Protein AF-A0A9D9QF55-F1 (afdb_monomer_lite)

Radius of gyration: 31.81 Å; chains: 1; bounding box: 85×54×82 Å

Secondary structure (DSSP, 8-state):
----------------PPP----SHHHHHHHHHHTS-HHHHHHH-SHHHHHHHHHHHHHHHHTT--TT-HHHHHHHHHHTHHHHHHHH-TT----------S----TTSBPTTS-SSBGGGTTTTT-

Foldseek 3Di:
DDDDDDDDDDDDDDDDDDDDDDPDPVVVVVVVLVVDPPVSNVQCPPPLSVVLVVVVVVVCVVVVQDPVDPVSVVVVCVVCVVVSVCSVDVPDPPPDDDDDPDDDQDQQDQPPVPPRHRCVVPVVPPD

Structure (mmCIF, N/CA/C/O backbone):
data_AF-A0A9D9QF55-F1
#
_entry.id   AF-A0A9D9QF55-F1
#
loop_
_atom_site.group_PDB
_atom_site.id
_atom_site.type_symbol
_atom_site.label_atom_id
_atom_site.label_alt_id
_atom_site.label_comp_id
_atom_site.label_asym_id
_atom_site.label_entity_id
_atom_site.label_seq_id
_atom_site.pdbx_PDB_ins_code
_atom_site.Cartn_x
_atom_site.Cartn_y
_atom_site.Cartn_z
_atom_site.occupancy
_atom_site.B_iso_or_equiv
_atom_site.auth_seq_id
_at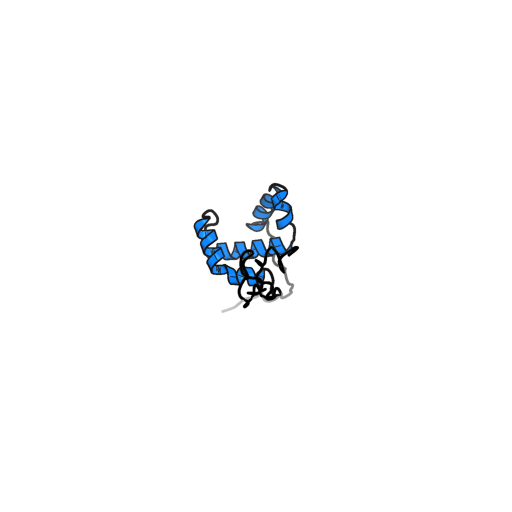om_site.auth_comp_id
_atom_site.auth_asym_id
_atom_site.auth_atom_id
_atom_site.pdbx_PDB_model_num
ATOM 1 N N . MET A 1 1 ? 45.691 -40.093 -51.810 1.00 52.25 1 MET A N 1
ATOM 2 C CA . MET A 1 1 ? 45.473 -40.411 -50.383 1.00 52.25 1 MET A CA 1
ATOM 3 C C . MET A 1 1 ? 46.809 -40.290 -49.682 1.00 52.25 1 MET A C 1
ATOM 5 O O . MET A 1 1 ? 47.687 -41.031 -50.076 1.00 52.25 1 MET A O 1
ATOM 9 N N . ILE A 1 2 ? 46.983 -39.358 -48.744 1.00 45.25 2 ILE A N 1
ATOM 10 C CA . ILE A 1 2 ? 47.732 -39.528 -47.485 1.00 45.25 2 ILE A CA 1
ATOM 11 C C . ILE A 1 2 ? 47.359 -38.315 -46.620 1.00 45.25 2 ILE A C 1
ATOM 13 O O . ILE A 1 2 ? 47.341 -37.177 -47.076 1.00 45.25 2 ILE A O 1
ATOM 17 N N . TRP A 1 3 ? 46.940 -38.626 -45.404 1.00 39.56 3 TRP A N 1
ATOM 18 C CA . TRP A 1 3 ? 46.175 -37.821 -44.463 1.00 39.56 3 TRP A CA 1
ATOM 19 C C . TRP A 1 3 ? 47.059 -37.475 -43.253 1.00 39.56 3 TRP A C 1
ATOM 21 O O . TRP A 1 3 ? 47.831 -38.319 -42.813 1.00 39.56 3 TRP A O 1
ATOM 31 N N . ASN A 1 4 ? 46.933 -36.227 -42.781 1.00 49.78 4 ASN A N 1
ATOM 32 C CA . ASN A 1 4 ? 47.272 -35.622 -41.477 1.00 49.78 4 ASN A CA 1
ATOM 33 C C . ASN A 1 4 ? 48.426 -36.160 -40.595 1.00 49.78 4 ASN A C 1
ATOM 35 O O . ASN A 1 4 ? 48.335 -37.276 -40.090 1.00 49.78 4 ASN A O 1
ATOM 39 N N . PRO A 1 5 ? 49.355 -35.276 -40.154 1.00 58.00 5 PRO A N 1
ATOM 40 C CA . PRO A 1 5 ? 50.310 -35.606 -39.094 1.00 58.00 5 PRO A CA 1
ATOM 41 C C . PRO A 1 5 ? 50.327 -34.640 -37.885 1.00 58.00 5 PRO A C 1
ATOM 43 O O . PRO A 1 5 ? 51.384 -34.426 -37.307 1.00 58.00 5 PRO A O 1
ATOM 46 N N . PHE A 1 6 ? 49.200 -34.064 -37.447 1.00 49.22 6 PHE A N 1
ATOM 47 C CA . PHE A 1 6 ? 49.157 -33.313 -36.174 1.00 49.22 6 PHE A CA 1
ATOM 48 C C . PHE A 1 6 ? 47.981 -33.755 -35.298 1.00 49.22 6 PHE A C 1
ATOM 50 O O . PHE A 1 6 ? 46.921 -33.135 -35.246 1.00 49.22 6 PHE A O 1
ATOM 57 N N . LYS A 1 7 ? 48.183 -34.882 -34.609 1.00 54.34 7 LYS A N 1
ATOM 58 C CA . LYS A 1 7 ? 47.374 -35.318 -33.467 1.00 54.34 7 LYS A CA 1
ATOM 59 C C . LYS A 1 7 ? 48.203 -35.162 -32.192 1.00 54.34 7 LYS A C 1
ATOM 61 O O . LYS A 1 7 ? 49.361 -35.567 -32.165 1.00 54.34 7 LYS A O 1
ATOM 66 N N . LYS A 1 8 ? 47.505 -34.719 -31.141 1.00 51.91 8 LYS A N 1
ATOM 67 C CA . LYS A 1 8 ? 47.865 -34.626 -29.714 1.00 51.91 8 LYS A CA 1
ATOM 68 C C . LYS A 1 8 ? 48.510 -33.313 -29.268 1.00 51.91 8 LYS A C 1
ATOM 70 O O . LYS A 1 8 ? 49.696 -33.083 -29.472 1.00 51.91 8 LYS A O 1
ATOM 75 N N . LYS A 1 9 ? 47.727 -32.551 -28.502 1.00 42.22 9 LYS A N 1
ATOM 76 C CA . LYS A 1 9 ? 47.913 -32.426 -27.047 1.00 42.22 9 LYS A CA 1
ATOM 77 C C . LYS A 1 9 ? 46.577 -32.037 -26.406 1.00 42.22 9 LYS A C 1
ATOM 79 O O . LYS A 1 9 ? 46.077 -30.942 -26.622 1.00 42.22 9 LYS A O 1
ATOM 84 N N . GLU A 1 10 ? 45.999 -32.978 -25.671 1.00 52.22 10 GLU A N 1
ATOM 85 C CA . GLU A 1 10 ? 44.993 -32.712 -24.646 1.00 52.22 10 GLU A CA 1
ATOM 86 C C . GLU A 1 10 ? 45.737 -32.315 -23.369 1.00 52.22 10 GLU A C 1
ATOM 88 O O . GLU A 1 10 ? 46.602 -33.071 -22.935 1.00 52.22 10 GLU A O 1
ATOM 93 N N . THR A 1 11 ? 45.393 -31.167 -22.783 1.00 37.00 11 THR A N 1
ATOM 94 C CA . THR A 1 11 ? 45.481 -30.884 -21.339 1.00 37.00 11 THR A CA 1
ATOM 95 C C . THR A 1 11 ? 44.577 -29.686 -21.017 1.00 37.00 11 THR A C 1
ATOM 97 O O . THR A 1 11 ? 44.728 -28.624 -21.615 1.00 37.00 11 THR A O 1
ATOM 100 N N . ALA A 1 12 ? 43.640 -29.906 -20.090 1.00 43.09 12 ALA A N 1
ATOM 101 C CA . ALA A 1 12 ? 42.741 -28.959 -19.406 1.00 43.09 12 ALA A CA 1
ATOM 102 C C . ALA A 1 12 ? 43.528 -27.801 -18.709 1.00 43.09 12 ALA A C 1
ATOM 104 O O . ALA A 1 12 ? 44.745 -27.955 -18.585 1.00 43.09 12 ALA A O 1
ATOM 105 N N . PRO A 1 13 ? 42.930 -26.679 -18.223 1.00 41.19 13 PRO A N 1
ATOM 106 C CA . PRO A 1 13 ? 41.666 -26.629 -17.476 1.00 41.19 13 PRO A CA 1
ATOM 107 C C . PRO A 1 13 ? 40.700 -25.476 -17.815 1.00 41.19 13 PRO A C 1
ATOM 109 O O . PRO A 1 13 ? 41.063 -24.458 -18.393 1.00 41.19 13 PRO A O 1
ATOM 112 N N . GLU A 1 14 ? 39.447 -25.692 -17.414 1.00 50.75 14 GLU A N 1
ATOM 113 C CA . GLU A 1 14 ? 38.516 -24.718 -16.831 1.00 50.75 14 GLU A CA 1
ATOM 114 C C . GLU A 1 14 ? 39.020 -23.265 -16.788 1.00 50.75 14 GLU A C 1
ATOM 116 O O . GLU A 1 14 ? 39.809 -22.882 -15.924 1.00 50.75 14 GLU A O 1
ATOM 121 N N . GLN A 1 15 ? 38.536 -22.443 -17.720 1.00 37.56 15 GLN A N 1
ATOM 122 C CA . GLN A 1 15 ? 38.667 -20.994 -17.639 1.00 37.56 15 GLN A CA 1
ATOM 123 C C . GLN A 1 15 ? 37.277 -20.380 -17.521 1.00 37.56 15 GLN A C 1
ATOM 125 O O . GLN A 1 15 ? 36.472 -20.367 -18.450 1.00 37.56 15 GLN A O 1
ATOM 130 N N . GLN A 1 16 ? 37.039 -19.953 -16.286 1.00 35.31 16 GLN A N 1
ATOM 131 C CA . GLN A 1 16 ? 36.019 -19.055 -15.766 1.00 35.31 16 GLN A CA 1
ATOM 132 C C . GLN A 1 16 ? 35.496 -18.036 -16.798 1.00 35.31 16 GLN A C 1
ATOM 134 O O . GLN A 1 16 ? 36.284 -17.515 -17.593 1.00 35.31 16 GLN A O 1
ATOM 139 N N . PRO A 1 17 ? 34.195 -17.678 -16.756 1.00 39.09 17 PRO A N 1
ATOM 140 C CA . PRO A 1 17 ? 33.662 -16.608 -17.586 1.00 39.09 17 PRO A CA 1
ATOM 141 C C . PRO A 1 17 ? 34.416 -15.310 -17.287 1.00 39.09 17 PRO A C 1
ATOM 143 O O . PRO A 1 17 ? 34.467 -14.821 -16.157 1.00 39.09 17 PRO A O 1
ATOM 146 N N . THR A 1 18 ? 35.057 -14.807 -18.335 1.00 37.41 18 THR A N 1
ATOM 147 C CA . THR A 1 18 ? 35.917 -13.635 -18.347 1.00 37.41 18 THR A CA 1
ATOM 148 C C . THR A 1 18 ? 35.131 -12.396 -17.927 1.00 37.41 18 THR A C 1
ATOM 150 O O . THR A 1 18 ? 34.079 -12.083 -18.478 1.00 37.41 18 THR A O 1
ATOM 153 N N . GLN A 1 19 ? 35.672 -11.694 -16.936 1.00 47.59 19 GLN A N 1
ATOM 154 C CA . GLN A 1 19 ? 35.261 -10.363 -16.509 1.00 47.59 19 GLN A CA 1
ATOM 155 C C . GLN A 1 19 ? 35.300 -9.387 -17.696 1.00 47.59 19 GLN A C 1
ATOM 157 O O . GLN A 1 19 ? 36.364 -9.209 -18.286 1.00 47.59 19 GLN A O 1
ATOM 162 N N . GLN A 1 20 ? 34.176 -8.738 -18.028 1.00 40.59 20 GLN A N 1
ATOM 163 C CA . GLN A 1 20 ? 34.134 -7.574 -18.925 1.00 40.59 20 GLN A CA 1
ATOM 164 C C . GLN A 1 20 ? 33.051 -6.568 -18.474 1.00 40.59 20 GLN A C 1
ATOM 166 O O . GLN A 1 20 ? 31.867 -6.839 -18.628 1.00 40.59 20 GLN A O 1
ATOM 171 N N . GLU A 1 21 ? 33.518 -5.445 -17.903 1.00 44.19 21 GLU A N 1
ATOM 172 C CA . GLU A 1 21 ? 33.001 -4.052 -17.847 1.00 44.19 21 GLU A CA 1
ATOM 173 C C . GLU A 1 21 ? 31.480 -3.768 -17.610 1.00 44.19 21 GLU A C 1
ATOM 175 O O . GLU A 1 21 ? 30.614 -4.373 -18.246 1.00 44.19 21 GLU A O 1
ATOM 180 N N . PRO A 1 22 ? 31.117 -2.781 -16.751 1.00 45.59 22 PRO A N 1
ATOM 181 C CA . PRO A 1 22 ? 29.752 -2.560 -16.247 1.00 45.59 22 PRO A CA 1
ATOM 182 C C . PRO A 1 22 ? 28.812 -2.012 -17.333 1.00 45.59 22 PRO A C 1
ATOM 184 O O . PRO A 1 22 ? 28.670 -0.806 -17.545 1.00 45.59 22 PRO A O 1
ATOM 187 N N . SER A 1 23 ? 28.181 -2.922 -18.068 1.00 48.91 23 SER A N 1
ATOM 188 C CA . SER A 1 23 ? 27.280 -2.636 -19.192 1.00 48.91 23 SER A CA 1
ATOM 189 C C . SER A 1 23 ? 25.799 -2.657 -18.803 1.00 48.91 23 SER A C 1
ATOM 191 O O . SER A 1 23 ? 24.928 -2.476 -19.656 1.00 48.91 23 SER A O 1
ATOM 193 N N . SER A 1 24 ? 25.488 -2.855 -17.522 1.00 51.91 24 SER A N 1
ATOM 194 C CA . SER A 1 24 ? 24.127 -3.110 -17.073 1.00 51.91 24 SER A CA 1
ATOM 195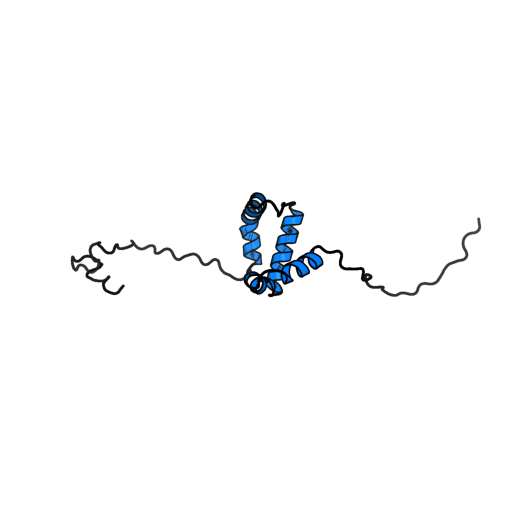 C C . SER A 1 24 ? 23.411 -1.824 -16.670 1.00 51.91 24 SER A C 1
ATOM 197 O O . SER A 1 24 ? 23.970 -0.943 -16.017 1.00 51.91 24 SER A O 1
ATOM 199 N N . ILE A 1 25 ? 22.122 -1.739 -17.004 1.00 55.84 25 ILE A N 1
ATOM 200 C CA . ILE A 1 25 ? 21.182 -0.730 -16.487 1.00 55.84 25 ILE A CA 1
ATOM 201 C C . ILE A 1 25 ? 21.283 -0.635 -14.951 1.00 55.84 25 ILE A C 1
ATOM 203 O O . ILE A 1 25 ? 21.123 0.449 -14.396 1.00 55.84 25 ILE A O 1
ATOM 207 N N . ALA A 1 26 ? 21.652 -1.735 -14.282 1.00 48.28 26 ALA A N 1
ATOM 208 C CA . ALA A 1 26 ? 21.908 -1.800 -12.847 1.00 48.28 26 ALA A CA 1
ATOM 209 C C . ALA A 1 26 ? 23.004 -0.827 -12.366 1.00 48.28 26 ALA A C 1
ATOM 211 O O . ALA A 1 26 ? 22.774 -0.110 -11.398 1.00 48.28 26 ALA A O 1
ATOM 212 N N . ASP A 1 27 ? 24.140 -0.721 -13.063 1.00 55.44 27 ASP A N 1
ATOM 213 C CA . ASP A 1 27 ? 25.263 0.139 -12.648 1.00 55.44 27 ASP A CA 1
ATOM 214 C C . ASP A 1 27 ? 24.951 1.633 -12.830 1.00 55.44 27 ASP A C 1
ATOM 216 O O . ASP A 1 27 ? 25.429 2.495 -12.087 1.00 55.44 27 ASP A O 1
ATOM 220 N N . LYS A 1 28 ? 24.120 1.960 -13.829 1.00 69.06 28 LYS A N 1
ATOM 221 C CA . LYS A 1 28 ? 23.616 3.326 -14.050 1.00 69.06 28 LYS A CA 1
ATOM 222 C C . LYS A 1 28 ? 22.546 3.694 -13.025 1.00 69.06 28 LYS A C 1
ATOM 224 O O . LYS A 1 28 ? 22.573 4.799 -12.491 1.00 69.06 28 LYS A O 1
ATOM 229 N N . LEU A 1 29 ? 21.661 2.751 -12.707 1.00 63.12 29 LEU A N 1
ATOM 230 C CA . LEU A 1 29 ? 20.601 2.925 -11.722 1.00 63.12 29 LEU A CA 1
ATOM 231 C C . LEU A 1 29 ? 21.169 3.092 -10.303 1.00 63.12 29 LEU A C 1
ATOM 233 O O . LEU A 1 29 ? 20.649 3.892 -9.535 1.00 63.12 29 LEU A O 1
ATOM 237 N N . GLU A 1 30 ? 22.279 2.429 -9.966 1.00 63.53 30 GLU A N 1
ATOM 238 C CA . GLU A 1 30 ? 22.972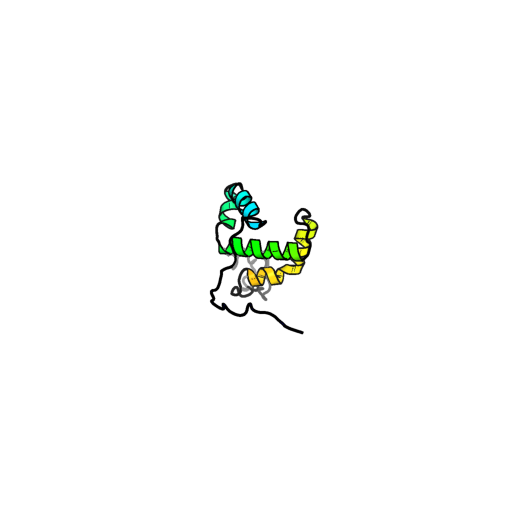 2.620 -8.682 1.00 63.53 30 GLU A CA 1
ATOM 239 C C . GLU A 1 30 ? 23.490 4.048 -8.478 1.00 63.53 30 GLU A C 1
ATOM 241 O O . GLU A 1 30 ? 23.261 4.640 -7.423 1.00 63.53 30 GLU A O 1
ATOM 246 N N . LYS A 1 31 ? 24.113 4.641 -9.503 1.00 65.56 31 LYS A N 1
ATOM 247 C CA . LYS A 1 31 ? 24.625 6.020 -9.429 1.00 65.56 31 LYS A CA 1
ATOM 248 C C . LYS A 1 31 ? 23.508 7.061 -9.345 1.00 65.56 31 LYS A C 1
ATOM 250 O O . LYS A 1 31 ? 23.685 8.096 -8.706 1.00 65.56 31 LYS A O 1
ATOM 255 N N . GLU A 1 32 ? 22.357 6.795 -9.960 1.00 66.06 32 GLU A N 1
ATOM 256 C CA . GLU A 1 32 ? 21.173 7.654 -9.839 1.00 66.06 32 GLU A CA 1
ATOM 257 C C . GLU A 1 32 ? 20.504 7.537 -8.458 1.00 66.06 32 GLU A C 1
ATOM 259 O O . GLU A 1 32 ? 20.014 8.537 -7.932 1.00 66.06 32 GLU A O 1
ATOM 264 N N . ILE A 1 33 ? 20.544 6.357 -7.823 1.00 63.25 33 ILE A N 1
ATOM 265 C CA . ILE A 1 33 ? 20.020 6.143 -6.462 1.00 63.25 33 ILE A CA 1
ATOM 266 C C . ILE A 1 33 ? 20.808 6.958 -5.421 1.00 63.25 33 ILE A C 1
ATOM 268 O O . ILE A 1 33 ? 20.204 7.556 -4.526 1.00 63.25 33 ILE A O 1
ATOM 272 N N . ASP A 1 34 ? 22.136 7.054 -5.554 1.00 65.62 34 ASP A N 1
ATOM 273 C CA . ASP A 1 34 ? 22.983 7.839 -4.641 1.00 65.62 34 ASP A CA 1
ATOM 274 C C . ASP A 1 34 ? 22.756 9.357 -4.741 1.00 65.62 34 ASP A C 1
ATOM 276 O O . ASP A 1 34 ? 23.021 10.089 -3.778 1.00 65.62 34 ASP A O 1
ATOM 280 N N . ALA A 1 35 ? 22.216 9.827 -5.869 1.00 69.62 35 ALA A N 1
ATOM 281 C CA . ALA A 1 35 ? 21.919 11.232 -6.137 1.00 69.62 35 ALA A CA 1
ATOM 282 C C . ALA A 1 35 ? 20.512 11.680 -5.680 1.00 69.62 35 ALA A C 1
ATOM 284 O O . ALA A 1 35 ? 20.210 12.875 -5.721 1.00 69.62 35 ALA A O 1
ATOM 285 N N . LEU A 1 36 ? 19.648 10.764 -5.225 1.00 66.88 36 LEU A N 1
ATOM 286 C CA . LEU A 1 36 ? 18.302 11.100 -4.738 1.00 66.88 36 LEU A CA 1
ATOM 287 C C . LEU A 1 36 ? 18.345 11.899 -3.417 1.00 66.88 36 LEU A C 1
ATOM 289 O O . LEU A 1 36 ? 19.267 11.730 -2.632 1.00 66.88 36 LEU A O 1
ATOM 293 N N . PRO A 1 37 ? 17.361 12.753 -3.091 1.00 70.12 37 PRO A N 1
ATOM 294 C CA . PRO A 1 37 ? 17.257 13.364 -1.761 1.00 70.12 37 PRO A CA 1
ATOM 295 C C . PRO A 1 37 ? 17.142 12.304 -0.648 1.00 70.12 37 PRO A C 1
ATOM 297 O O . PRO A 1 37 ? 16.500 11.271 -0.846 1.00 70.12 37 PRO A O 1
ATOM 300 N N . ASP A 1 38 ? 17.710 12.561 0.539 1.00 61.56 38 ASP A N 1
ATOM 301 C CA . ASP A 1 38 ? 17.831 11.576 1.639 1.00 61.56 38 ASP A CA 1
ATOM 302 C C . ASP A 1 38 ? 16.508 10.918 2.066 1.00 61.56 38 ASP A C 1
ATOM 304 O O . ASP A 1 38 ? 16.513 9.768 2.511 1.00 61.56 38 ASP A O 1
ATOM 308 N N . MET A 1 39 ? 15.371 11.590 1.852 1.00 49.25 39 MET A N 1
ATOM 309 C CA . MET A 1 39 ? 14.042 11.030 2.129 1.00 49.25 39 MET A CA 1
ATOM 310 C C . MET A 1 39 ? 13.722 9.773 1.299 1.00 49.25 39 MET A C 1
ATOM 312 O O . MET A 1 39 ? 12.931 8.946 1.738 1.00 49.25 39 MET A O 1
ATOM 316 N N . PHE A 1 40 ? 14.352 9.595 0.131 1.00 59.06 40 PHE A N 1
ATOM 317 C CA . PHE A 1 40 ? 14.180 8.421 -0.736 1.00 59.06 40 PHE A CA 1
ATOM 318 C C . PHE A 1 40 ? 15.299 7.379 -0.571 1.00 59.06 40 PHE A C 1
ATOM 320 O O . PHE A 1 40 ? 15.102 6.204 -0.884 1.00 59.06 40 PHE A O 1
ATOM 327 N N . LYS A 1 41 ? 16.463 7.777 -0.033 1.00 58.06 41 LYS A N 1
ATOM 328 C CA . LYS A 1 41 ? 17.629 6.891 0.128 1.00 58.06 41 LYS A CA 1
ATOM 329 C C . LYS A 1 41 ? 17.432 5.821 1.197 1.00 58.06 41 LYS A C 1
ATOM 331 O O . LYS A 1 41 ? 17.960 4.723 1.058 1.00 58.06 41 LYS A O 1
ATOM 336 N N . GLN A 1 42 ? 16.700 6.119 2.271 1.00 57.91 42 GLN A N 1
ATOM 337 C CA . GLN A 1 42 ? 16.549 5.172 3.383 1.00 57.91 42 GLN A CA 1
ATOM 338 C C . GLN A 1 42 ? 15.765 3.909 2.999 1.00 57.91 42 GLN A C 1
ATOM 340 O O . GLN A 1 42 ? 16.055 2.848 3.541 1.00 57.91 42 GLN A O 1
ATOM 345 N N . GLN A 1 43 ? 14.839 3.984 2.036 1.00 57.66 43 GLN A N 1
ATOM 346 C CA . GLN A 1 43 ? 14.068 2.811 1.605 1.00 57.66 43 GLN A CA 1
ATOM 347 C C . GLN A 1 43 ? 14.804 1.928 0.584 1.00 57.66 43 GLN A C 1
ATOM 349 O O . GLN A 1 43 ? 14.534 0.736 0.528 1.00 57.66 43 GLN A O 1
ATOM 354 N N . LEU A 1 44 ? 15.747 2.473 -0.194 1.00 58.78 44 LEU A N 1
ATOM 355 C CA . LEU A 1 44 ? 16.470 1.735 -1.247 1.00 58.78 44 LEU A CA 1
ATOM 356 C C . LEU A 1 44 ? 17.836 1.182 -0.799 1.00 58.78 44 LEU A C 1
ATOM 358 O O . LEU A 1 44 ? 18.476 0.454 -1.555 1.00 58.78 44 LEU A O 1
ATOM 362 N N . LYS A 1 45 ? 18.287 1.518 0.418 1.00 63.75 45 LYS A N 1
ATOM 363 C CA . LYS A 1 45 ? 19.553 1.037 1.000 1.00 63.75 45 LYS A CA 1
ATOM 364 C C . LYS A 1 45 ? 19.473 -0.365 1.602 1.00 63.75 45 LYS A C 1
ATOM 366 O O . LYS A 1 45 ? 20.514 -0.996 1.763 1.00 63.75 45 LYS A O 1
ATOM 371 N N . ASP A 1 46 ? 18.279 -0.853 1.944 1.00 77.38 46 ASP A N 1
ATOM 372 C CA . ASP A 1 46 ? 18.124 -2.246 2.366 1.00 77.38 46 ASP A CA 1
ATOM 373 C C . ASP A 1 46 ? 18.371 -3.157 1.147 1.00 77.38 46 ASP A C 1
ATOM 375 O O . ASP A 1 46 ? 17.657 -3.030 0.143 1.00 77.38 46 ASP A O 1
ATOM 379 N N . PRO A 1 47 ? 19.364 -4.068 1.200 1.00 78.88 47 PRO A N 1
ATOM 380 C CA . PRO A 1 47 ? 19.706 -4.928 0.072 1.00 78.88 47 PRO A CA 1
ATOM 381 C C . PRO A 1 47 ? 18.519 -5.771 -0.408 1.00 78.88 47 PRO A C 1
ATOM 383 O O . PRO A 1 47 ? 18.374 -5.970 -1.612 1.00 78.88 47 PRO A O 1
ATOM 386 N N . LYS A 1 48 ? 17.621 -6.193 0.494 1.00 80.81 48 LYS A N 1
ATOM 387 C CA . LYS A 1 48 ? 16.426 -6.970 0.134 1.00 80.81 48 LYS A CA 1
ATOM 388 C C . LYS A 1 48 ? 15.387 -6.115 -0.585 1.00 80.81 48 LYS A C 1
ATOM 390 O O . LYS A 1 48 ? 14.730 -6.579 -1.515 1.00 80.81 48 LYS A O 1
ATOM 395 N N . VAL A 1 49 ? 15.237 -4.854 -0.177 1.00 81.38 49 VAL A N 1
ATOM 396 C CA . VAL A 1 49 ? 14.305 -3.921 -0.829 1.00 81.38 49 VAL A CA 1
ATOM 397 C C . VAL A 1 49 ? 14.821 -3.531 -2.210 1.00 81.38 49 VAL A C 1
ATOM 399 O O . VAL A 1 49 ? 14.045 -3.513 -3.166 1.00 81.38 49 VAL A O 1
ATOM 402 N N . LYS A 1 50 ? 16.130 -3.291 -2.335 1.00 81.25 50 LYS A N 1
ATOM 403 C CA . LYS A 1 50 ? 16.785 -3.041 -3.620 1.00 81.25 50 LYS A CA 1
ATOM 404 C C . LYS A 1 50 ? 16.609 -4.225 -4.565 1.00 81.25 50 LYS A C 1
ATOM 406 O O . LYS A 1 50 ? 16.160 -4.036 -5.690 1.00 81.25 50 LYS A O 1
ATOM 411 N N . GLU A 1 51 ? 16.899 -5.440 -4.109 1.00 83.12 51 GLU A N 1
ATOM 412 C CA . GLU A 1 51 ? 16.723 -6.658 -4.905 1.00 83.12 51 GLU A CA 1
ATOM 413 C C . GLU A 1 51 ? 15.273 -6.828 -5.376 1.00 83.12 51 GLU A C 1
ATOM 415 O O . GLU A 1 51 ? 15.028 -7.045 -6.565 1.00 83.12 51 GLU A O 1
ATOM 420 N N . ARG A 1 52 ? 14.298 -6.642 -4.478 1.00 83.25 52 ARG A N 1
ATOM 421 C CA . ARG A 1 52 ? 12.873 -6.687 -4.825 1.00 83.25 52 ARG A CA 1
ATOM 422 C C . ARG A 1 52 ? 12.523 -5.658 -5.896 1.00 83.25 52 ARG A C 1
ATOM 424 O O . ARG A 1 52 ? 11.903 -6.008 -6.895 1.00 83.25 52 ARG A O 1
ATOM 431 N N . PHE A 1 53 ? 12.935 -4.407 -5.716 1.00 83.88 53 PHE A N 1
ATOM 432 C CA . PHE A 1 53 ? 12.673 -3.344 -6.685 1.00 83.88 53 PHE A CA 1
ATOM 433 C C . PHE A 1 53 ? 13.280 -3.659 -8.060 1.00 83.88 53 PHE A C 1
ATOM 435 O O . PHE A 1 53 ? 12.604 -3.520 -9.077 1.00 83.88 53 PHE A O 1
ATOM 442 N N . MET A 1 54 ? 14.519 -4.157 -8.091 1.00 83.50 54 MET A N 1
ATOM 443 C CA . MET A 1 54 ? 15.203 -4.546 -9.328 1.00 83.50 54 MET A CA 1
ATOM 444 C C . MET A 1 54 ? 14.518 -5.725 -10.030 1.00 83.50 54 MET A C 1
ATOM 446 O O . MET A 1 54 ? 14.386 -5.724 -11.253 1.00 83.50 54 MET A O 1
ATOM 450 N N . ASN A 1 55 ? 14.044 -6.719 -9.277 1.00 87.06 55 ASN A N 1
ATOM 451 C CA . ASN A 1 55 ? 13.307 -7.850 -9.838 1.00 87.06 55 ASN A CA 1
ATOM 452 C C . ASN A 1 55 ? 11.968 -7.413 -10.446 1.00 87.06 55 ASN A C 1
ATOM 454 O O . ASN A 1 55 ? 11.625 -7.864 -11.537 1.00 87.06 55 ASN A O 1
ATOM 458 N N . ILE A 1 56 ? 11.254 -6.495 -9.788 1.00 88.25 56 ILE A N 1
ATOM 459 C CA . ILE A 1 56 ? 10.017 -5.901 -10.312 1.00 88.25 56 ILE A CA 1
ATOM 460 C C . ILE A 1 56 ? 10.307 -5.118 -11.597 1.00 88.25 56 ILE A C 1
ATOM 462 O O . ILE A 1 56 ? 9.648 -5.339 -12.610 1.00 88.25 56 ILE A O 1
ATOM 466 N N . ALA A 1 57 ? 11.331 -4.260 -11.590 1.00 86.69 57 ALA A N 1
ATOM 467 C CA . ALA A 1 57 ? 11.721 -3.474 -12.757 1.00 86.69 57 ALA A CA 1
ATOM 468 C C . ALA A 1 57 ? 12.079 -4.361 -13.964 1.00 86.69 57 ALA A C 1
ATOM 470 O O . ALA A 1 57 ? 11.622 -4.094 -15.073 1.00 86.69 57 ALA A O 1
ATOM 471 N N . ARG A 1 58 ? 12.809 -5.466 -13.748 1.00 88.31 58 ARG A N 1
ATOM 472 C CA . ARG A 1 58 ? 13.151 -6.428 -14.810 1.00 88.31 58 ARG A CA 1
ATOM 473 C C . ARG A 1 58 ? 11.909 -7.040 -15.471 1.00 88.31 58 ARG A C 1
ATOM 475 O O . ARG A 1 58 ? 11.908 -7.264 -16.676 1.00 88.31 58 ARG A O 1
ATOM 482 N N . ARG A 1 59 ? 10.849 -7.307 -14.703 1.00 87.88 59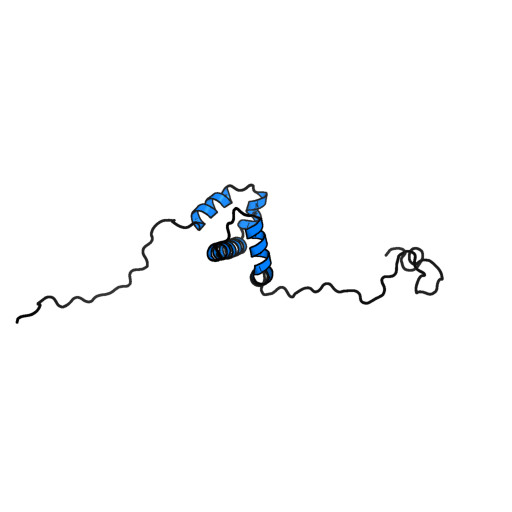 ARG A N 1
ATOM 483 C CA . ARG A 1 59 ? 9.592 -7.870 -15.233 1.00 87.88 59 ARG A CA 1
ATOM 484 C C . ARG A 1 59 ? 8.796 -6.847 -16.017 1.00 87.88 59 ARG A C 1
ATOM 486 O O . ARG A 1 59 ? 8.359 -7.131 -17.120 1.00 87.88 59 ARG A O 1
ATOM 493 N N . MET A 1 60 ? 8.691 -5.635 -15.483 1.00 88.25 60 MET A N 1
ATOM 494 C CA . MET A 1 60 ? 8.055 -4.526 -16.190 1.00 88.25 60 MET A CA 1
ATOM 495 C C . MET A 1 60 ? 8.720 -4.270 -17.547 1.00 88.25 60 MET A C 1
ATOM 497 O O . MET A 1 60 ? 8.034 -3.984 -18.525 1.00 88.25 60 MET A O 1
ATOM 501 N N . GLU A 1 61 ? 10.045 -4.408 -17.622 1.00 88.19 61 GLU A N 1
ATOM 502 C CA . GLU A 1 61 ? 10.784 -4.324 -18.881 1.00 88.19 61 GLU A CA 1
ATOM 503 C C . GLU A 1 61 ? 10.495 -5.516 -19.807 1.00 88.19 61 GLU A C 1
ATOM 505 O O . GLU A 1 61 ? 10.241 -5.305 -20.993 1.00 88.19 61 GLU A O 1
ATOM 510 N N . ALA A 1 62 ? 10.458 -6.745 -19.278 1.00 87.88 62 ALA A N 1
ATOM 511 C CA . ALA A 1 62 ? 10.107 -7.947 -20.043 1.00 87.88 62 ALA A CA 1
ATOM 512 C C . ALA A 1 62 ? 8.687 -7.883 -20.640 1.00 87.88 62 ALA A C 1
ATOM 514 O O . ALA A 1 62 ? 8.480 -8.306 -21.776 1.00 87.88 62 ALA A O 1
ATOM 515 N N . ASP A 1 63 ? 7.741 -7.277 -19.920 1.00 88.44 63 ASP A N 1
ATOM 516 C CA . ASP A 1 63 ? 6.363 -7.051 -20.374 1.00 88.44 63 ASP A CA 1
ATOM 517 C C . ASP A 1 63 ? 6.218 -5.810 -21.276 1.00 88.44 63 ASP A C 1
ATOM 519 O O . ASP A 1 63 ? 5.115 -5.453 -21.700 1.00 88.44 63 ASP A O 1
ATOM 523 N N . GLY A 1 64 ? 7.327 -5.125 -21.581 1.00 90.06 64 GLY A N 1
ATOM 524 C CA . GLY A 1 64 ? 7.357 -3.977 -22.486 1.00 90.06 64 GLY A CA 1
ATOM 525 C C . GLY A 1 64 ? 6.668 -2.727 -21.931 1.00 90.06 64 GLY A C 1
ATOM 526 O O . GLY A 1 64 ? 6.181 -1.889 -22.697 1.00 90.06 64 GLY A O 1
ATOM 527 N N . VAL A 1 65 ? 6.594 -2.576 -20.607 1.00 90.50 65 VAL A N 1
ATOM 528 C CA . VAL A 1 65 ? 5.965 -1.419 -19.963 1.00 90.50 65 VAL A CA 1
ATOM 529 C C . VAL A 1 65 ? 6.840 -0.182 -20.148 1.00 90.50 65 VAL A C 1
ATOM 531 O O . VAL A 1 65 ? 8.000 -0.138 -19.746 1.00 90.50 65 VAL A O 1
ATOM 534 N N . ASN A 1 66 ? 6.270 0.895 -20.692 1.00 87.44 66 ASN A N 1
ATOM 535 C CA . ASN A 1 66 ? 6.963 2.178 -20.726 1.00 87.44 66 ASN A CA 1
ATOM 536 C C . ASN A 1 66 ? 6.919 2.843 -19.341 1.00 87.44 66 ASN A C 1
ATOM 538 O O . ASN A 1 66 ? 5.903 3.427 -18.951 1.00 87.44 66 ASN A O 1
ATOM 542 N N . PHE A 1 67 ? 8.047 2.832 -18.633 1.00 82.31 67 PHE A N 1
ATOM 543 C CA . PHE A 1 67 ? 8.201 3.446 -17.309 1.00 82.31 67 PHE A CA 1
ATOM 544 C C . PHE A 1 67 ? 7.921 4.958 -17.270 1.00 82.31 67 PHE A C 1
ATOM 546 O O . PHE A 1 67 ? 7.569 5.491 -16.220 1.00 82.31 67 PHE A O 1
ATOM 553 N N . LYS A 1 68 ? 8.007 5.667 -18.406 1.00 84.25 68 LYS A N 1
ATOM 554 C CA . LYS A 1 68 ? 7.653 7.098 -18.484 1.00 84.25 68 LYS A CA 1
ATOM 555 C C . LYS A 1 68 ? 6.139 7.330 -18.466 1.00 84.25 68 LYS A C 1
ATOM 557 O O . LYS A 1 68 ? 5.685 8.438 -18.190 1.00 84.25 68 LYS A O 1
ATOM 562 N N . SER A 1 69 ? 5.341 6.304 -18.759 1.00 90.38 69 SER A N 1
ATOM 563 C CA . SER A 1 69 ? 3.883 6.380 -18.758 1.00 90.38 69 SER A CA 1
ATOM 564 C C . SER A 1 69 ? 3.321 5.888 -17.428 1.00 90.38 69 SER A C 1
ATOM 566 O O . SER A 1 69 ? 3.098 4.695 -17.225 1.00 90.38 69 SER A O 1
ATOM 568 N N . ILE A 1 70 ? 2.987 6.828 -16.536 1.00 89.38 70 ILE A N 1
ATOM 569 C CA . ILE A 1 70 ? 2.347 6.524 -15.242 1.00 89.38 70 ILE A CA 1
ATOM 570 C C . ILE A 1 70 ? 1.084 5.669 -15.429 1.00 89.38 70 ILE A C 1
ATOM 572 O O . ILE A 1 70 ? 0.782 4.822 -14.592 1.00 89.38 70 ILE A O 1
ATOM 576 N N . ARG A 1 71 ? 0.338 5.861 -16.529 1.00 92.06 71 ARG A N 1
ATOM 577 C CA . ARG A 1 71 ? -0.861 5.068 -16.835 1.00 92.06 71 ARG A CA 1
ATOM 578 C C . ARG A 1 71 ? -0.516 3.600 -17.100 1.00 92.06 71 ARG A C 1
ATOM 580 O O . ARG A 1 71 ? -1.190 2.734 -16.551 1.00 92.06 71 ARG A O 1
ATOM 587 N N . GLN A 1 72 ? 0.495 3.326 -17.925 1.00 90.44 72 GLN A N 1
ATOM 588 C CA . GLN A 1 72 ? 0.909 1.950 -18.225 1.00 90.44 72 GLN A CA 1
ATOM 589 C C . GLN A 1 72 ? 1.532 1.289 -16.998 1.00 90.44 72 GLN A C 1
ATOM 591 O O . GLN A 1 72 ? 1.156 0.172 -16.661 1.00 90.44 72 GLN A O 1
ATOM 596 N N . MET A 1 73 ? 2.363 2.027 -16.260 1.00 87.88 73 MET A N 1
ATOM 597 C CA . MET A 1 73 ? 2.933 1.576 -14.994 1.00 87.88 73 MET A CA 1
ATOM 598 C C . MET A 1 73 ? 1.844 1.194 -13.977 1.00 87.88 73 MET A C 1
ATOM 600 O O . MET A 1 73 ? 1.858 0.094 -13.437 1.00 87.88 73 MET A O 1
ATOM 604 N N . LYS A 1 74 ? 0.846 2.063 -13.752 1.00 91.00 74 LYS A N 1
ATOM 605 C CA . LYS A 1 74 ? -0.275 1.783 -12.835 1.00 91.00 74 LYS A CA 1
ATOM 606 C C . LYS A 1 74 ? -1.120 0.593 -13.277 1.00 91.00 74 LYS A C 1
ATOM 608 O O . LYS A 1 74 ? -1.566 -0.171 -12.428 1.00 91.00 74 LYS A O 1
ATOM 613 N N . LYS A 1 75 ? -1.368 0.463 -14.584 1.00 94.31 75 LYS A N 1
ATOM 614 C CA . LYS A 1 75 ? -2.118 -0.667 -15.137 1.00 94.31 75 LYS A CA 1
ATOM 615 C C . LYS A 1 75 ? -1.385 -1.979 -14.847 1.00 94.31 75 LYS A C 1
ATOM 617 O O . LYS A 1 75 ? -1.983 -2.868 -14.256 1.00 94.31 75 LYS A O 1
ATOM 622 N N . TRP A 1 76 ? -0.091 -2.033 -15.153 1.00 93.75 76 TRP A N 1
ATOM 623 C CA . TRP A 1 76 ? 0.737 -3.212 -14.921 1.00 93.75 76 TRP A CA 1
ATOM 624 C C . TRP A 1 76 ? 0.810 -3.596 -13.438 1.00 93.75 76 TRP A C 1
ATOM 626 O O . TRP A 1 76 ? 0.568 -4.747 -13.089 1.00 93.75 76 TRP A O 1
ATOM 636 N N . MET A 1 77 ? 1.037 -2.618 -12.551 1.00 89.81 77 MET A N 1
ATOM 637 C CA . MET A 1 77 ? 1.089 -2.847 -11.098 1.00 89.81 77 MET A CA 1
ATOM 638 C C . MET A 1 77 ? -0.226 -3.406 -10.542 1.00 89.81 77 MET A C 1
ATOM 640 O O . MET A 1 77 ? -0.202 -4.177 -9.591 1.00 89.81 77 MET A O 1
ATOM 644 N N . LYS A 1 78 ? -1.370 -3.017 -11.121 1.00 91.19 78 LYS A N 1
ATOM 645 C CA . LYS A 1 78 ? -2.688 -3.546 -10.744 1.00 91.19 78 LYS A CA 1
ATOM 646 C C . LYS A 1 78 ? -2.898 -4.969 -11.263 1.00 91.19 78 LYS A C 1
ATOM 648 O O . LYS A 1 78 ? -3.494 -5.783 -10.572 1.00 91.19 78 LYS A O 1
ATOM 653 N N . GLU A 1 79 ? -2.428 -5.260 -12.473 1.00 91.25 79 GLU A N 1
ATOM 654 C CA . GLU A 1 79 ? -2.519 -6.596 -13.075 1.00 91.25 79 GLU A CA 1
ATOM 655 C C . GLU A 1 79 ? -1.630 -7.617 -12.343 1.00 91.25 79 GLU A C 1
ATOM 657 O O . GLU A 1 79 ? -2.019 -8.773 -12.231 1.00 91.25 79 GLU A O 1
ATOM 662 N N . HIS A 1 80 ? -0.509 -7.172 -11.764 1.00 90.81 80 HIS A N 1
ATOM 663 C CA . HIS A 1 80 ? 0.461 -8.017 -11.050 1.00 90.81 80 HIS A CA 1
ATOM 664 C C . HIS A 1 80 ? 0.408 -7.849 -9.520 1.00 90.81 80 HIS A C 1
ATOM 666 O O . HIS A 1 80 ? 1.306 -8.290 -8.805 1.00 90.81 80 HIS A O 1
ATOM 672 N N . GLU A 1 81 ? -0.633 -7.201 -8.982 1.00 85.88 81 GLU A N 1
ATOM 673 C CA . GLU A 1 81 ? -0.732 -6.853 -7.556 1.00 85.88 81 GLU A CA 1
ATOM 674 C C . GLU A 1 81 ? -0.593 -8.075 -6.633 1.00 85.88 81 GLU A C 1
ATOM 676 O O . GLU A 1 81 ? 0.100 -8.019 -5.615 1.00 85.88 81 GLU A O 1
ATOM 681 N N . THR A 1 82 ? -1.227 -9.193 -6.990 1.00 82.94 82 THR A N 1
ATOM 682 C CA . THR A 1 82 ? -1.215 -10.435 -6.204 1.00 82.94 82 THR A CA 1
ATOM 683 C C . THR A 1 82 ? 0.176 -11.061 -6.133 1.00 82.94 82 THR A C 1
ATOM 685 O O . THR A 1 82 ? 0.611 -11.460 -5.053 1.00 82.94 82 THR A O 1
ATOM 688 N N . GLU A 1 83 ? 0.898 -11.091 -7.252 1.00 83.31 83 GLU A N 1
ATOM 689 C CA . GLU A 1 83 ? 2.261 -11.623 -7.345 1.00 83.31 83 GLU A CA 1
ATOM 690 C C . GLU A 1 83 ? 3.249 -10.744 -6.570 1.00 83.31 83 GLU A C 1
ATOM 692 O O . GLU A 1 83 ? 3.991 -11.225 -5.714 1.00 83.31 83 GLU A O 1
ATOM 697 N N . LEU A 1 84 ? 3.182 -9.425 -6.782 1.00 84.75 84 LEU A N 1
ATOM 698 C CA . LEU A 1 84 ? 4.015 -8.438 -6.088 1.00 84.75 84 LEU A CA 1
ATOM 699 C C . LEU A 1 84 ? 3.803 -8.450 -4.569 1.00 84.75 84 LEU A C 1
ATOM 701 O O . LEU A 1 84 ? 4.726 -8.141 -3.802 1.00 84.75 84 LEU A O 1
ATOM 705 N N . ARG A 1 85 ? 2.580 -8.769 -4.129 1.00 80.44 85 ARG A N 1
ATOM 706 C CA . ARG A 1 85 ? 2.222 -8.936 -2.719 1.00 80.44 85 ARG A CA 1
ATOM 707 C C . ARG A 1 85 ? 2.783 -10.235 -2.149 1.00 80.44 85 ARG A C 1
ATOM 709 O O . ARG A 1 85 ? 3.367 -10.186 -1.069 1.00 80.44 85 ARG A O 1
ATOM 716 N N . ALA A 1 86 ? 2.644 -11.351 -2.864 1.00 79.06 86 ALA A N 1
ATOM 717 C CA . ALA A 1 86 ? 3.177 -12.647 -2.446 1.00 79.06 86 ALA A CA 1
ATOM 718 C C . ALA A 1 86 ? 4.710 -12.614 -2.290 1.00 79.06 86 ALA A C 1
ATOM 720 O O . ALA A 1 86 ? 5.249 -13.130 -1.316 1.00 79.06 86 ALA A O 1
ATOM 721 N N . GLU A 1 87 ? 5.409 -11.922 -3.192 1.00 69.88 87 GLU A N 1
ATOM 722 C CA . GLU A 1 87 ? 6.868 -11.743 -3.133 1.00 69.88 87 GLU A CA 1
ATOM 723 C C . GLU A 1 87 ? 7.319 -10.747 -2.065 1.00 69.88 87 GLU A C 1
ATOM 725 O O . GLU A 1 87 ? 8.441 -10.819 -1.567 1.00 69.88 87 GLU A O 1
ATOM 730 N N . GLY A 1 88 ? 6.452 -9.795 -1.713 1.00 64.56 88 GLY A N 1
ATOM 731 C CA . GLY A 1 88 ? 6.733 -8.799 -0.685 1.00 64.56 88 GLY A CA 1
ATOM 732 C C . GLY A 1 88 ? 6.762 -9.369 0.725 1.00 64.56 88 GLY A C 1
ATOM 733 O O . GLY A 1 88 ? 7.450 -8.803 1.574 1.00 64.56 88 GLY A O 1
ATOM 734 N N . ASN A 1 89 ? 6.031 -10.459 0.969 1.00 63.66 89 ASN A N 1
ATOM 735 C CA . ASN A 1 89 ? 6.151 -11.252 2.180 1.00 63.66 89 ASN A CA 1
ATOM 736 C C . ASN A 1 89 ? 5.428 -12.609 2.028 1.00 63.66 89 ASN A C 1
ATOM 738 O O . ASN A 1 89 ? 4.197 -12.629 2.114 1.00 63.66 89 ASN A O 1
ATOM 742 N N . PRO A 1 90 ? 6.144 -13.740 1.882 1.00 53.97 90 PRO A N 1
ATOM 743 C CA . PRO A 1 90 ? 5.513 -15.059 1.781 1.00 53.97 90 PRO A CA 1
ATOM 744 C C . PRO A 1 90 ? 4.818 -15.500 3.083 1.00 53.97 90 PRO A C 1
ATOM 746 O O . PRO A 1 90 ? 4.107 -16.499 3.086 1.00 53.97 90 PRO A O 1
ATOM 749 N N . GLU A 1 91 ? 5.006 -14.760 4.183 1.00 52.69 91 GLU A N 1
ATOM 750 C CA . GLU A 1 91 ? 4.604 -15.163 5.533 1.00 52.69 91 GLU A CA 1
ATOM 751 C C . GLU A 1 91 ? 3.557 -14.245 6.188 1.00 52.69 91 GLU A C 1
ATOM 753 O O . GLU A 1 91 ? 3.198 -14.461 7.341 1.00 52.69 91 GLU A O 1
ATOM 758 N N . GLN A 1 92 ? 3.054 -13.205 5.508 1.00 53.03 92 GLN A N 1
ATOM 759 C CA . GLN A 1 92 ? 1.993 -12.373 6.090 1.00 53.03 92 GLN A CA 1
ATOM 760 C C . GLN A 1 92 ? 0.630 -13.016 5.804 1.00 53.03 92 GLN A C 1
ATOM 762 O O . GLN A 1 92 ? 0.156 -12.916 4.666 1.00 53.03 92 GLN A O 1
ATOM 767 N N . PRO A 1 93 ? -0.029 -13.653 6.798 1.00 57.44 93 PRO A N 1
ATOM 768 C CA . PRO A 1 93 ? -1.404 -14.087 6.619 1.00 57.44 93 PRO A CA 1
ATOM 769 C C . PRO A 1 93 ? -2.244 -12.874 6.225 1.00 57.44 93 PRO A C 1
ATOM 771 O O . PRO A 1 93 ? -2.041 -11.762 6.724 1.00 57.44 93 PRO A O 1
ATOM 774 N N . HIS A 1 94 ? -3.171 -13.079 5.292 1.00 61.88 94 HIS A N 1
ATOM 775 C CA . HIS A 1 94 ? -4.168 -12.080 4.948 1.00 61.88 94 HIS A CA 1
ATOM 776 C C . HIS A 1 94 ? -4.922 -11.711 6.232 1.00 61.88 94 HIS A C 1
ATOM 778 O O . HIS A 1 94 ? -5.730 -12.493 6.724 1.00 61.88 94 HIS A O 1
ATOM 784 N N . VAL A 1 95 ? -4.604 -10.555 6.823 1.00 69.56 95 VAL A N 1
ATOM 785 C CA . VAL A 1 95 ? -5.358 -10.041 7.965 1.00 69.56 95 VAL A CA 1
ATOM 786 C C . VAL A 1 95 ? -6.697 -9.585 7.411 1.00 69.56 95 VAL A C 1
ATOM 788 O O . VAL A 1 95 ? -6.830 -8.465 6.915 1.00 69.56 95 VAL A O 1
ATOM 791 N N . GLU A 1 96 ? -7.678 -10.480 7.441 1.00 74.31 96 GLU A N 1
ATOM 792 C CA . GLU A 1 96 ? -9.064 -10.106 7.219 1.00 74.31 96 GLU A CA 1
ATOM 793 C C . GLU A 1 96 ? -9.458 -9.118 8.314 1.00 74.31 96 GLU A C 1
ATOM 795 O O . GLU A 1 96 ? -9.258 -9.350 9.510 1.00 74.31 96 GLU A O 1
ATOM 800 N N . THR A 1 97 ? -9.988 -7.967 7.911 1.00 77.25 97 THR A N 1
ATOM 801 C CA . THR A 1 97 ? -10.546 -7.025 8.874 1.00 77.25 97 THR A CA 1
ATOM 802 C C . THR A 1 97 ? -11.748 -7.687 9.530 1.00 77.25 97 THR A C 1
ATOM 804 O O . THR A 1 97 ? -12.724 -7.985 8.844 1.00 77.25 97 THR A O 1
ATOM 807 N N . VAL A 1 98 ? -11.694 -7.894 10.847 1.00 81.12 98 VAL A N 1
ATOM 808 C CA . VAL A 1 98 ? -12.821 -8.437 11.611 1.00 81.12 98 VAL A CA 1
ATOM 809 C C . VAL A 1 98 ? -14.024 -7.512 11.430 1.00 81.12 98 VAL A C 1
ATOM 811 O O . VAL A 1 98 ? -14.036 -6.376 11.912 1.00 81.12 98 VAL A O 1
ATOM 814 N N . VAL A 1 99 ? -15.044 -7.987 10.718 1.00 79.12 99 VAL A N 1
ATOM 815 C CA . VAL A 1 99 ? -16.326 -7.292 10.618 1.00 79.12 99 VAL A CA 1
ATOM 816 C C . VAL A 1 99 ? -17.118 -7.638 11.871 1.00 79.12 99 VAL A C 1
ATOM 818 O O . VAL A 1 99 ? -17.439 -8.795 12.115 1.00 79.12 99 VAL A O 1
ATOM 821 N N . HIS A 1 100 ? -17.435 -6.640 12.695 1.00 79.50 100 HIS A N 1
ATOM 822 C CA . HIS A 1 100 ? -18.369 -6.850 13.796 1.00 79.50 100 HIS A CA 1
ATOM 823 C C . HIS A 1 100 ? -19.753 -7.196 13.226 1.00 79.50 100 HIS A C 1
ATOM 825 O O . HIS A 1 100 ? -20.408 -6.329 12.651 1.00 79.50 100 HIS A O 1
ATOM 831 N N . GLU A 1 101 ? -20.197 -8.440 13.416 1.00 78.44 101 GLU A N 1
ATOM 832 C CA . GLU A 1 101 ? -21.517 -8.941 12.985 1.00 78.44 101 GLU A CA 1
ATOM 833 C C . GLU A 1 101 ? -22.685 -8.360 13.807 1.00 78.44 101 GLU A C 1
ATOM 835 O O . GLU A 1 101 ? -23.855 -8.569 13.495 1.00 78.44 101 GLU A O 1
ATOM 840 N N . GLY A 1 102 ? -22.381 -7.612 14.872 1.00 77.06 102 GLY A N 1
ATOM 841 C CA . GLY A 1 102 ? -23.381 -6.995 15.735 1.00 77.06 102 GLY A CA 1
ATOM 842 C C . GLY A 1 102 ? -23.952 -5.687 15.170 1.00 77.06 1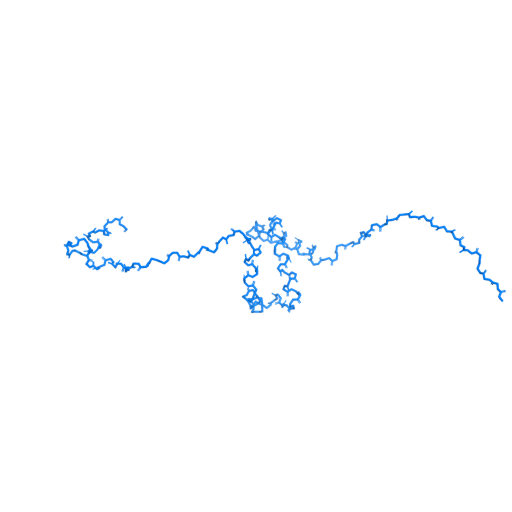02 GLY A C 1
ATOM 843 O O . GLY A 1 102 ? -23.235 -4.926 14.509 1.00 77.06 102 GLY A O 1
ATOM 844 N N . PRO A 1 103 ? -25.221 -5.357 15.484 1.00 76.94 103 PRO A N 1
ATOM 845 C CA . PRO A 1 103 ? -25.790 -4.060 15.147 1.00 76.94 103 PRO A CA 1
ATOM 846 C C . PRO A 1 103 ? -24.939 -2.951 15.770 1.00 76.94 103 PRO A C 1
ATOM 848 O O . PRO A 1 103 ? -24.702 -2.921 16.982 1.00 76.94 103 PRO A O 1
ATOM 851 N N . ARG A 1 104 ? -24.466 -2.022 14.935 1.00 83.88 104 ARG A N 1
ATOM 852 C CA . ARG A 1 104 ? -23.742 -0.845 15.416 1.00 83.88 104 ARG A CA 1
ATOM 853 C C . ARG A 1 104 ? -24.721 0.044 16.168 1.00 83.88 104 ARG A C 1
ATOM 855 O O . ARG A 1 104 ? -25.531 0.723 15.547 1.00 83.88 104 ARG A O 1
ATOM 862 N N . ILE A 1 105 ? -24.641 0.042 17.495 1.00 88.06 105 ILE A N 1
ATOM 863 C CA . ILE A 1 105 ? -25.455 0.942 18.305 1.00 88.06 105 ILE A CA 1
ATOM 864 C C . ILE A 1 105 ? -24.977 2.385 18.126 1.00 88.06 105 ILE A C 1
ATOM 866 O O . ILE A 1 105 ? -23.826 2.732 18.402 1.00 88.06 105 ILE A O 1
ATOM 870 N N . GLY A 1 106 ? -25.864 3.245 17.644 1.00 92.00 106 GLY A N 1
ATOM 871 C CA . GLY A 1 106 ? -25.606 4.664 17.506 1.00 92.00 106 GLY A CA 1
ATOM 872 C C . GLY A 1 106 ? -25.578 5.359 18.865 1.00 92.00 106 GLY A C 1
ATOM 873 O O . GLY A 1 106 ? -26.329 5.039 19.785 1.00 92.00 106 GLY A O 1
ATOM 874 N N . ARG A 1 107 ? -24.764 6.416 18.991 1.00 94.12 107 ARG A N 1
ATOM 875 C CA . ARG A 1 107 ? -24.670 7.246 20.214 1.00 94.12 107 ARG A CA 1
ATOM 876 C C . ARG A 1 107 ? -26.040 7.688 20.759 1.00 94.12 107 ARG A C 1
ATOM 878 O O . ARG A 1 107 ? -26.194 7.909 21.958 1.00 94.12 107 ARG A O 1
ATOM 885 N N . ASN A 1 108 ? -27.013 7.925 19.881 1.00 95.38 108 ASN A N 1
ATOM 886 C CA . ASN A 1 108 ? -28.324 8.456 20.250 1.00 95.38 108 ASN A CA 1
ATOM 887 C C . ASN A 1 108 ? -29.408 7.385 20.434 1.00 95.38 108 ASN A C 1
ATOM 889 O O . ASN A 1 108 ? -30.489 7.754 20.893 1.00 95.38 108 ASN A O 1
ATOM 893 N N . ASP A 1 109 ? -29.124 6.124 20.114 1.00 94.75 109 ASP A N 1
ATOM 894 C CA . ASP A 1 109 ? -30.088 5.025 20.189 1.00 94.75 109 ASP A CA 1
ATOM 895 C C . ASP A 1 109 ? -30.434 4.682 21.643 1.00 94.75 109 ASP A C 1
ATOM 897 O O . ASP A 1 109 ? -29.654 5.001 22.552 1.00 94.75 109 ASP A O 1
ATOM 901 N N . PRO A 1 110 ? -31.604 4.068 21.902 1.00 95.19 110 PRO A N 1
ATOM 902 C CA . PRO A 1 110 ? -31.946 3.572 23.229 1.00 95.19 110 PRO A CA 1
ATOM 903 C C . PRO A 1 110 ? -30.889 2.583 23.733 1.00 95.19 110 PRO A C 1
ATOM 905 O O . PRO A 1 110 ? -30.415 1.713 23.007 1.00 95.19 110 PRO A O 1
ATOM 908 N N . CYS A 1 111 ? -30.500 2.733 24.996 1.00 95.06 111 CYS A N 1
ATOM 909 C CA . CYS A 1 111 ? -29.449 1.925 25.591 1.00 95.06 111 CYS A CA 1
ATOM 910 C C . CYS A 1 111 ? -29.947 0.489 25.864 1.00 95.06 111 CYS A C 1
ATOM 912 O O . CYS A 1 111 ? -30.963 0.331 26.547 1.00 95.06 111 CYS A O 1
ATOM 914 N N . PRO A 1 112 ? -29.218 -0.560 25.428 1.00 92.50 112 PRO A N 1
ATOM 915 C CA . PRO A 1 112 ? -29.670 -1.953 25.487 1.00 92.50 112 PRO A CA 1
ATOM 916 C C . PRO A 1 112 ? -29.715 -2.519 26.912 1.00 92.50 112 PRO A C 1
ATOM 918 O O . PRO A 1 112 ? -30.228 -3.609 27.119 1.00 92.50 112 PRO A O 1
ATOM 921 N N . CYS A 1 113 ? -29.230 -1.777 27.914 1.00 93.88 113 CYS A N 1
ATOM 922 C CA . CYS A 1 113 ? -29.355 -2.134 29.330 1.00 93.88 113 CYS A CA 1
ATOM 923 C C . CYS A 1 113 ? -30.764 -1.907 29.911 1.00 93.88 113 CYS A C 1
ATOM 925 O O . CYS A 1 113 ? -30.958 -2.080 31.110 1.00 93.88 113 CYS A O 1
ATOM 927 N N . GLY A 1 114 ? -31.728 -1.449 29.102 1.00 91.62 114 GLY A N 1
ATOM 928 C CA . GLY A 1 114 ? -33.113 -1.240 29.537 1.00 91.62 114 GLY A CA 1
AT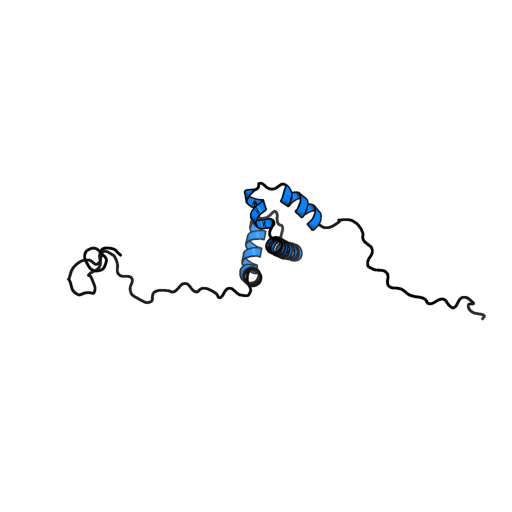OM 929 C C . GLY A 1 114 ? -33.350 0.043 30.339 1.00 91.62 114 GLY A C 1
ATOM 930 O O . GLY A 1 114 ? -34.444 0.262 30.841 1.00 91.62 114 GLY A O 1
ATOM 931 N N . SER A 1 115 ? -32.362 0.939 30.434 1.00 94.44 115 SER A N 1
ATOM 932 C CA . SER A 1 115 ? -32.489 2.180 31.219 1.00 94.44 115 SER A CA 1
ATOM 933 C C . SER A 1 115 ? -33.414 3.242 30.609 1.00 94.44 115 SER A C 1
ATOM 935 O O . SER A 1 115 ? -33.640 4.279 31.232 1.00 94.44 115 SER A O 1
ATOM 937 N N . GLY A 1 116 ? -33.860 3.059 29.361 1.00 93.50 116 GLY A N 1
ATOM 938 C CA . GLY A 1 116 ? -34.624 4.056 28.597 1.00 93.50 116 GLY A CA 1
ATOM 939 C C . GLY A 1 116 ? -33.822 5.300 28.175 1.00 93.50 116 GLY A C 1
ATOM 940 O O . GLY A 1 116 ? -34.348 6.182 27.500 1.00 93.50 116 GLY A O 1
ATOM 941 N N . LYS A 1 117 ? -32.538 5.396 28.543 1.00 96.00 117 LYS A N 1
ATOM 942 C CA . LYS A 1 117 ? -31.653 6.520 28.193 1.00 96.00 117 LYS A CA 1
ATOM 943 C C . LYS A 1 117 ? -30.996 6.293 26.828 1.00 96.00 117 LYS A C 1
ATOM 945 O O . LYS A 1 117 ? -30.820 5.158 26.399 1.00 96.00 117 LYS A O 1
ATOM 950 N N . LYS A 1 118 ? -30.556 7.373 26.169 1.00 96.38 118 LYS A N 1
ATOM 951 C CA . LYS A 1 118 ? -29.699 7.286 24.966 1.00 96.38 118 LYS A CA 1
ATOM 952 C C . LYS A 1 118 ? -28.353 6.639 25.317 1.00 96.38 118 LYS A C 1
ATOM 954 O O . LYS A 1 118 ? -27.812 6.960 26.377 1.00 96.38 118 LYS A O 1
ATOM 959 N N . TYR A 1 119 ? -27.774 5.830 24.427 1.00 96.06 119 TYR A N 1
ATOM 960 C CA . TYR A 1 119 ? -26.505 5.118 24.645 1.00 96.06 119 TYR A CA 1
ATOM 961 C C . TYR A 1 119 ? -25.388 6.050 25.149 1.00 96.06 119 TYR A C 1
ATOM 963 O O . TYR A 1 119 ? -24.779 5.777 26.182 1.00 96.06 119 TYR A O 1
ATOM 971 N N . LYS A 1 120 ? -25.225 7.235 24.538 1.00 95.75 120 LYS A N 1
ATOM 972 C CA . LYS A 1 120 ? -24.248 8.274 24.941 1.00 95.75 120 LYS A CA 1
ATOM 973 C C . LYS A 1 120 ? -24.406 8.829 26.358 1.00 95.75 120 LYS A C 1
ATOM 975 O O . LYS A 1 120 ? -23.525 9.530 26.831 1.00 95.75 120 LYS A O 1
ATOM 980 N N . LYS A 1 121 ? -25.572 8.636 26.980 1.00 96.56 121 LYS A N 1
ATOM 981 C CA . LYS A 1 121 ? -25.900 9.100 28.338 1.00 96.56 121 LYS A CA 1
ATOM 982 C C . LYS A 1 121 ? -26.027 7.929 29.325 1.00 96.56 121 LYS A C 1
ATOM 984 O O . LYS A 1 121 ? -26.539 8.117 30.426 1.00 96.56 121 LYS A O 1
ATOM 989 N N . CYS A 1 122 ? -25.644 6.720 28.917 1.00 96.50 122 CYS A N 1
ATOM 990 C CA . CYS A 1 122 ? -25.711 5.512 29.729 1.00 96.50 122 CYS A CA 1
ATOM 991 C C . CYS A 1 122 ? -24.459 4.652 29.493 1.00 96.50 122 CYS A C 1
ATOM 993 O O . CYS A 1 122 ? -23.368 5.107 29.815 1.00 96.50 122 CYS A O 1
ATOM 995 N N . CYS A 1 123 ? -24.572 3.452 28.916 1.00 94.69 123 CYS A N 1
ATOM 996 C CA . CYS A 1 123 ? -23.436 2.538 28.738 1.00 94.69 123 CYS A CA 1
ATOM 997 C C . CYS A 1 123 ? -22.335 3.052 27.791 1.00 94.69 123 CYS A C 1
ATOM 999 O O . CYS A 1 123 ? -21.241 2.502 27.796 1.00 94.69 123 CYS A O 1
ATOM 1001 N N . GLY A 1 124 ? -22.612 4.074 26.977 1.00 93.12 124 GLY A N 1
ATOM 1002 C CA . GLY A 1 124 ? -21.630 4.731 26.110 1.00 93.12 124 GLY A CA 1
ATOM 1003 C C . GLY A 1 124 ? -20.918 5.925 26.754 1.00 93.12 124 GLY A C 1
ATOM 1004 O O . GLY A 1 124 ? -20.221 6.655 26.058 1.00 93.12 124 GLY A O 1
ATOM 1005 N N . VAL A 1 125 ? -21.123 6.191 28.048 1.00 93.25 125 VAL A N 1
ATOM 1006 C CA . VAL A 1 125 ? -20.389 7.245 28.765 1.00 93.25 125 VAL A CA 1
ATOM 1007 C C . VAL A 1 125 ? -18.970 6.743 29.042 1.00 93.25 125 VAL A C 1
ATOM 1009 O O . VAL A 1 125 ? -18.794 5.781 29.781 1.00 93.25 125 VAL A O 1
ATOM 1012 N N . GLY A 1 126 ? -17.965 7.387 28.443 1.00 83.56 126 GLY A N 1
ATOM 1013 C CA . GLY A 1 126 ? -16.548 7.019 28.600 1.00 83.56 126 GLY A CA 1
ATOM 1014 C C . GLY A 1 126 ? -16.043 5.935 27.639 1.00 83.56 126 GLY A C 1
ATOM 1015 O O . GLY A 1 126 ? -14.925 5.459 27.812 1.00 83.56 126 GLY A O 1
ATOM 1016 N N . LYS A 1 127 ? -16.860 5.551 26.650 1.00 73.00 127 LYS A N 1
ATOM 1017 C CA . LYS A 1 127 ? -16.488 4.698 25.512 1.00 73.00 127 LYS A CA 1
ATOM 1018 C C . LYS A 1 127 ? -16.152 5.539 24.286 1.00 73.00 127 LYS A C 1
ATOM 1020 O O . LYS A 1 127 ? -16.797 6.600 24.111 1.00 73.00 127 LYS A O 1
#

Sequence (127 aa):
MIWNPFKKKETAPEQQPTQQEPSSIADKLEKEIDALPDMFKQQLKDPKVKERFMNIARRMEADGVNFKSIRQMKKWMKEHETELRAEGNPEQPHVETVVHEGPRIGRNDPCPCGSGKKYKKCCGVGK

pLDDT: mean 73.39, std 18.28, range [35.31, 96.56]